Protein AF-A0A161I4B9-F1 (afdb_monomer)

Sequence (125 aa):
MTAAVYLSRYHLEVQLFDGNSSRASWIPCSHNLAGYPDGISGNDLLKRMRQHAANYGVEPQYLEIQQMTRGNDDIFILESAEGLFAAGDVVVGLDQIGNAMGQAAVAATTIRNDLAGQSGLYRRA

Organism: NCBI:txid1648404

pLDDT: mean 79.19, std 17.05, range [37.22, 98.0]

Foldseek 3Di:
DLLLLLLLVLVHDDEAEDQVPDPQQVAQWDCPDPPCPVTDRSVVVVVVVQVSSVVSVYHYDHDDDPDADADPDQWRFDQDPVLDTDTDDRQDDDPDPVSSSVVSNLSSQQSSCVVVVHPRPDDDD

Radius of gyration: 14.87 Å; Cα contacts (8 Å, |Δi|>4): 167; chains: 1; bounding box: 34×30×40 Å

Mean predicted a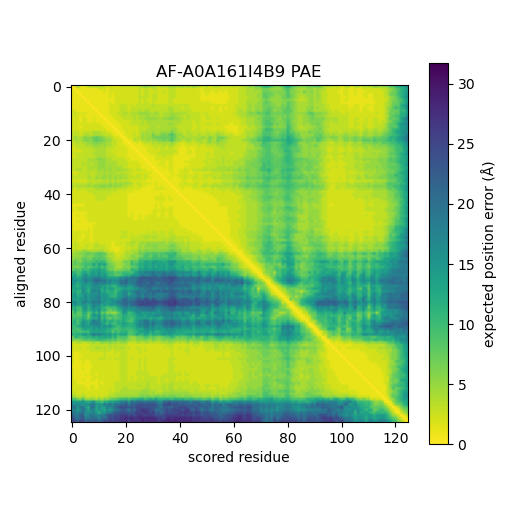ligned error: 7.23 Å

Solvent-accessible surface area (backbone atoms only — not comparable to full-atom values): 7632 Å² total; per-residue (Å²): 98,61,27,55,44,50,33,36,74,71,74,44,92,67,87,43,76,36,62,86,70,60,74,51,58,74,39,78,63,43,70,84,45,88,96,30,91,90,32,44,30,24,53,60,49,51,53,51,46,50,52,53,19,41,76,64,75,32,64,71,44,79,46,76,81,90,76,84,70,81,38,86,67,79,50,36,46,39,77,47,102,83,74,47,73,45,82,57,99,51,69,79,80,65,98,42,69,66,53,44,48,50,51,28,46,50,52,28,50,31,54,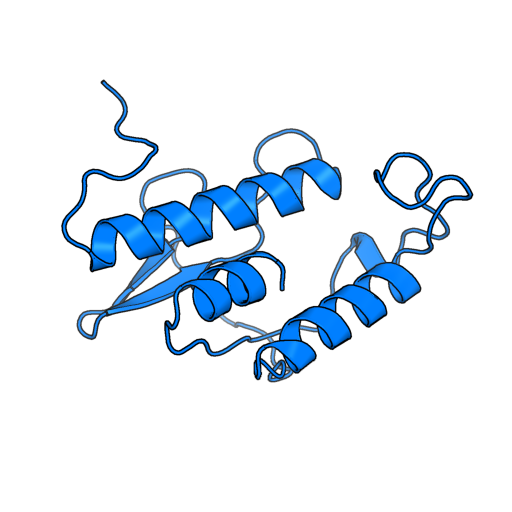53,25,51,77,67,77,39,86,42,90,78,68,82,130

Nearest PDB structures (foldseek):
  2q7v-assembly1_B  TM=7.700E-01  e=1.160E-04  Deinococcus radiodurans
  6bpy-assembly1_B  TM=7.156E-01  e=7.527E-05  Aspergillus fumigatus
  7ytv-assembly1_A  TM=6.991E-01  e=7.076E-05  Aspergillus fumigatus
  4up3-assembly1_B  TM=7.120E-01  e=3.319E-04  Entamoeba histolytica
  2a87-assembly1_B  TM=7.169E-01  e=1.994E-03  Mycobacterium tuberculosis

InterPro domains:
  IPR036188 FAD/NAD(P)-binding domain superfamily [G3DSA:3.50.50.60] (1-118)
  IPR036188 FAD/NAD(P)-binding domain superfamily [SSF51905] (1-116)
  IPR050097 Ferredoxin--NADP reductase type 2 [PTHR48105] (1-69)

Secondary structure (DSSP, 8-state):
-HHHHHHHHTT----EEE-S--GGGG-S-BSSSTT-TT-B-HHHHHHHHHHHHHTTT-PEEE---------SSSSEEEE-TT--EEEE----S---HHHHHHHHHHHHHHHHHHHTTPPPS----

Structure (mmCIF, N/CA/C/O backbone):
data_AF-A0A161I4B9-F1
#
_entry.id   AF-A0A161I4B9-F1
#
loop_
_atom_site.group_PDB
_atom_site.id
_atom_site.type_symbol
_atom_site.label_atom_id
_atom_site.label_alt_id
_atom_site.label_comp_id
_atom_site.label_asym_id
_atom_site.label_entity_id
_atom_site.label_seq_id
_atom_site.pdbx_PDB_ins_code
_atom_site.Cartn_x
_atom_site.Cartn_y
_atom_site.Cartn_z
_atom_site.occupancy
_atom_site.B_iso_or_equiv
_atom_site.auth_seq_id
_atom_site.auth_comp_id
_atom_site.auth_asym_id
_atom_site.auth_atom_id
_atom_site.pdbx_PDB_model_num
ATOM 1 N N . MET A 1 1 ? -4.188 2.414 -1.711 1.00 88.06 1 MET A N 1
ATOM 2 C CA . MET A 1 1 ? -4.209 0.929 -1.778 1.00 88.06 1 MET A CA 1
ATOM 3 C C . MET A 1 1 ? -3.626 0.254 -0.536 1.00 88.06 1 MET A C 1
ATOM 5 O O . MET A 1 1 ? -4.378 -0.438 0.130 1.00 88.06 1 MET A O 1
ATOM 9 N N . THR A 1 2 ? -2.348 0.446 -0.172 1.00 91.50 2 THR A N 1
ATOM 10 C CA . THR A 1 2 ? -1.754 -0.232 1.007 1.00 91.50 2 THR A CA 1
ATOM 11 C C . THR A 1 2 ? -2.517 0.034 2.308 1.00 91.50 2 THR A C 1
ATOM 13 O O . THR A 1 2 ? -2.875 -0.914 2.998 1.00 91.50 2 THR A O 1
ATOM 16 N N . ALA A 1 3 ? -2.840 1.298 2.606 1.00 89.38 3 ALA A N 1
ATOM 17 C CA . ALA A 1 3 ? -3.626 1.654 3.791 1.00 89.38 3 ALA A CA 1
ATOM 18 C C . ALA A 1 3 ? -4.994 0.950 3.813 1.00 89.38 3 ALA A C 1
ATOM 20 O O . ALA A 1 3 ? -5.400 0.436 4.848 1.00 89.38 3 ALA A O 1
ATOM 21 N N . ALA A 1 4 ? -5.661 0.848 2.660 1.00 90.06 4 ALA A N 1
ATOM 22 C CA . ALA A 1 4 ? -6.958 0.188 2.552 1.00 90.06 4 ALA A CA 1
ATOM 23 C C . ALA A 1 4 ? -6.888 -1.303 2.918 1.00 90.06 4 ALA A C 1
ATOM 25 O O . ALA A 1 4 ? -7.732 -1.783 3.669 1.00 90.06 4 ALA A O 1
ATOM 26 N N . VAL A 1 5 ? -5.848 -2.018 2.469 1.00 93.12 5 VAL A N 1
ATOM 27 C CA . VAL A 1 5 ? -5.613 -3.417 2.870 1.00 93.12 5 VAL A CA 1
ATOM 28 C C . VAL A 1 5 ? -5.426 -3.525 4.385 1.00 93.12 5 VAL A C 1
ATOM 30 O O . VAL A 1 5 ? -6.016 -4.398 5.014 1.00 93.12 5 VAL A O 1
ATOM 33 N N . TYR A 1 6 ? -4.633 -2.635 4.990 1.00 93.25 6 TYR A N 1
ATOM 34 C CA . TYR A 1 6 ? -4.412 -2.640 6.440 1.00 93.25 6 TYR A CA 1
ATOM 35 C C . TYR A 1 6 ? -5.695 -2.359 7.229 1.00 93.25 6 TYR A C 1
ATOM 37 O O . TYR A 1 6 ? -6.029 -3.124 8.129 1.00 93.25 6 TYR A O 1
ATOM 45 N N . LEU A 1 7 ? -6.434 -1.306 6.872 1.00 90.50 7 LEU A N 1
ATOM 46 C CA . LEU A 1 7 ? -7.694 -0.944 7.527 1.00 90.50 7 LEU A CA 1
ATOM 47 C C . LEU A 1 7 ? -8.732 -2.071 7.413 1.00 90.50 7 LEU A C 1
ATOM 49 O O . LEU A 1 7 ? -9.343 -2.446 8.411 1.00 90.50 7 LEU A O 1
ATOM 53 N N . SER A 1 8 ? -8.845 -2.697 6.240 1.00 92.00 8 SER A N 1
ATOM 54 C CA . SER A 1 8 ? -9.758 -3.832 6.028 1.00 92.00 8 SER A CA 1
ATOM 55 C C . SER A 1 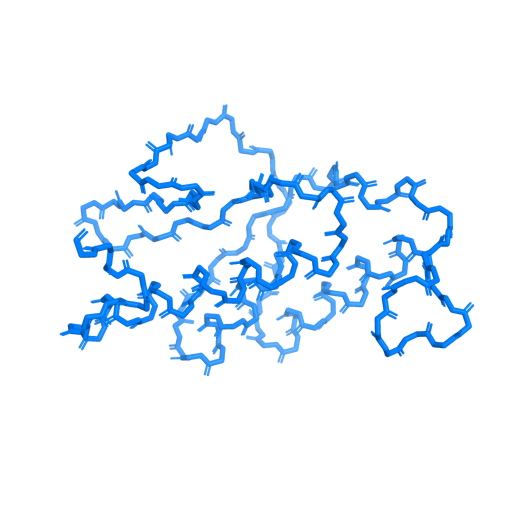8 ? -9.369 -5.049 6.867 1.00 92.00 8 SER A C 1
ATOM 57 O O . SER A 1 8 ? -10.226 -5.755 7.393 1.00 92.00 8 SER A O 1
ATOM 59 N N . ARG A 1 9 ? -8.064 -5.284 7.066 1.00 94.62 9 ARG A N 1
ATOM 60 C CA . ARG A 1 9 ? -7.562 -6.329 7.975 1.00 94.62 9 ARG A CA 1
ATOM 61 C C . ARG A 1 9 ? -7.876 -6.059 9.444 1.00 94.62 9 ARG A C 1
ATOM 63 O O . ARG A 1 9 ? -7.871 -7.001 10.230 1.00 94.62 9 ARG A O 1
ATOM 70 N N . TYR A 1 10 ? -8.149 -4.812 9.813 1.00 92.44 10 TYR A N 1
ATOM 71 C CA . TYR A 1 10 ? -8.673 -4.455 11.130 1.00 92.44 10 TYR A CA 1
ATOM 72 C C . TYR A 1 10 ? -10.199 -4.560 11.223 1.00 92.44 10 TYR A C 1
ATOM 74 O O . TYR A 1 10 ? -10.761 -4.163 12.240 1.00 92.44 10 TYR A O 1
ATOM 82 N N . HIS A 1 11 ? -10.859 -5.116 10.201 1.00 89.94 11 HIS A N 1
ATOM 83 C CA . HIS A 1 11 ? -12.316 -5.235 10.106 1.00 89.94 11 HIS A CA 1
ATOM 84 C C . HIS A 1 11 ? -13.043 -3.886 10.116 1.00 89.94 11 HIS A C 1
ATOM 86 O O . HIS A 1 11 ? -14.199 -3.805 10.523 1.00 89.94 11 HIS A O 1
ATOM 92 N N . LEU A 1 12 ? -12.363 -2.830 9.663 1.00 87.50 12 LEU A N 1
ATOM 93 C CA . LEU A 1 12 ? -12.989 -1.541 9.410 1.00 87.50 12 LEU A CA 1
ATOM 94 C C . LEU A 1 12 ? -13.651 -1.556 8.035 1.00 87.50 12 LEU A C 1
ATOM 96 O O . LEU A 1 12 ? -13.154 -2.190 7.101 1.00 87.50 12 LEU A O 1
ATOM 100 N N . GLU A 1 13 ? -14.758 -0.834 7.914 1.00 86.31 13 GLU A N 1
ATOM 101 C CA . GLU A 1 13 ? -15.373 -0.563 6.622 1.00 86.31 13 GLU A CA 1
ATOM 102 C C . GLU A 1 13 ? -14.531 0.478 5.878 1.00 86.31 13 GLU A C 1
ATOM 104 O O . GLU A 1 13 ? -14.184 1.525 6.427 1.00 86.31 13 GLU A O 1
ATOM 109 N N . VAL A 1 14 ? -14.138 0.164 4.643 1.00 88.31 14 VAL A N 1
ATOM 110 C CA . VAL A 1 14 ? -13.181 0.970 3.880 1.00 88.31 14 VAL A CA 1
ATOM 111 C C . VAL A 1 14 ? -13.719 1.237 2.489 1.00 88.31 14 VAL A C 1
ATOM 113 O O . VAL A 1 14 ? -13.976 0.314 1.719 1.00 88.31 14 VAL A O 1
ATOM 116 N N . GLN A 1 15 ? -13.771 2.516 2.130 1.00 87.19 15 GLN A N 1
ATOM 117 C CA . GLN A 1 15 ? -13.968 2.956 0.758 1.00 87.19 15 GLN A CA 1
ATOM 118 C C . GLN A 1 15 ? -12.634 3.438 0.183 1.00 87.19 15 GLN A C 1
ATOM 120 O O . GLN A 1 15 ? -11.921 4.230 0.800 1.00 87.19 15 GLN A O 1
ATOM 125 N N . LEU A 1 16 ? -12.275 2.944 -1.002 1.00 86.00 16 LEU A N 1
ATOM 126 C CA . LEU A 1 16 ? -11.054 3.333 -1.700 1.00 86.00 16 LEU A CA 1
ATOM 127 C C . LEU A 1 16 ? -11.402 4.168 -2.928 1.00 86.00 16 LEU A C 1
ATOM 129 O O . LEU A 1 16 ? -12.119 3.701 -3.806 1.00 86.00 16 LEU A O 1
ATOM 133 N N . PHE A 1 17 ? -10.818 5.358 -3.022 1.00 84.81 17 PHE A N 1
ATOM 134 C CA . PHE A 1 17 ? -10.855 6.194 -4.218 1.00 84.81 17 PHE A CA 1
ATOM 135 C C . PHE A 1 17 ? -9.478 6.182 -4.897 1.00 84.81 17 PHE A C 1
ATOM 137 O O . PHE A 1 17 ? -8.456 6.322 -4.222 1.00 84.81 17 PHE A O 1
ATOM 144 N N . ASP A 1 18 ? -9.435 5.977 -6.215 1.00 82.69 18 ASP A N 1
ATOM 145 C CA . ASP A 1 18 ? -8.200 5.934 -7.015 1.00 82.69 18 ASP A CA 1
ATOM 146 C C . ASP A 1 18 ? -8.342 6.836 -8.252 1.00 82.69 18 ASP A C 1
ATOM 148 O O . ASP A 1 18 ? -9.157 6.570 -9.131 1.00 82.69 18 ASP A O 1
ATOM 152 N N . GLY A 1 19 ? -7.519 7.883 -8.355 1.00 81.56 19 GLY A N 1
ATOM 153 C CA . GLY A 1 19 ? -7.479 8.761 -9.534 1.00 81.56 19 GLY A CA 1
ATOM 154 C C . GLY A 1 19 ? -6.832 8.121 -10.769 1.00 81.56 19 GLY A C 1
ATOM 155 O O . GLY A 1 19 ? -6.784 8.734 -11.830 1.00 81.56 19 GLY A O 1
ATOM 156 N N . ASN A 1 20 ? -6.303 6.900 -10.640 1.00 82.56 20 ASN A N 1
ATOM 157 C CA . ASN A 1 20 ? -5.618 6.141 -11.685 1.00 82.56 20 ASN A CA 1
ATOM 158 C C . ASN A 1 20 ? -4.414 6.876 -12.318 1.00 82.56 20 ASN A C 1
ATOM 160 O O . ASN A 1 20 ? -4.015 6.585 -13.443 1.00 82.56 20 ASN A O 1
ATOM 164 N N . SER A 1 21 ? -3.808 7.808 -11.580 1.00 84.25 21 SER A N 1
ATOM 165 C CA . SER A 1 21 ? -2.724 8.693 -12.032 1.00 84.25 21 SER A CA 1
ATOM 166 C C . SER A 1 21 ? -1.407 8.479 -11.269 1.00 84.25 21 SER A C 1
ATOM 168 O O . SER A 1 21 ? -0.543 9.353 -11.232 1.00 84.25 21 SER A O 1
ATOM 170 N N . SER A 1 22 ? -1.227 7.310 -10.643 1.00 86.44 22 SER A N 1
ATOM 171 C CA . SER A 1 22 ? -0.048 7.028 -9.814 1.00 86.44 22 SER A CA 1
ATOM 172 C C . SER A 1 22 ? 1.263 7.163 -10.599 1.00 86.44 22 SER A C 1
ATOM 174 O O . SER A 1 22 ? 1.449 6.492 -11.618 1.00 86.44 22 SER A O 1
ATOM 176 N N . ARG A 1 23 ? 2.223 7.934 -10.057 1.00 87.75 23 ARG A N 1
ATOM 177 C CA . ARG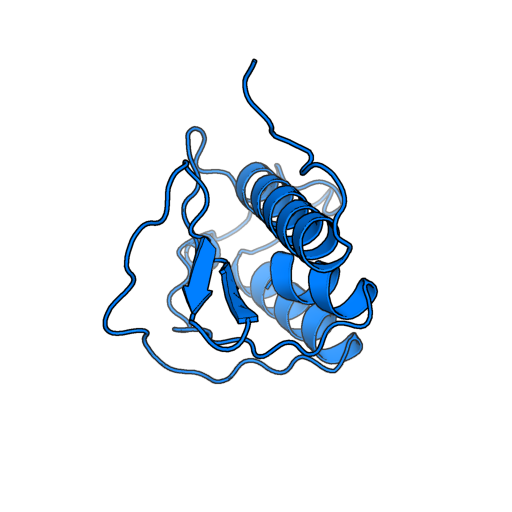 A 1 23 ? 3.601 8.053 -10.585 1.00 87.75 23 ARG A CA 1
ATOM 178 C C . ARG A 1 23 ? 4.292 6.698 -10.744 1.00 87.75 23 ARG A C 1
ATOM 180 O O . ARG A 1 23 ? 5.139 6.543 -11.618 1.00 87.75 23 ARG A O 1
ATOM 187 N N . ALA A 1 24 ? 3.917 5.703 -9.932 1.00 90.38 24 ALA A N 1
ATOM 188 C CA . ALA A 1 24 ? 4.469 4.360 -10.045 1.00 90.38 24 ALA A CA 1
ATOM 189 C C . ALA A 1 24 ? 4.246 3.773 -11.445 1.00 90.38 24 ALA A C 1
ATOM 191 O O . ALA A 1 24 ? 5.126 3.082 -11.934 1.00 90.38 24 ALA A O 1
ATOM 192 N N . SER A 1 25 ? 3.148 4.109 -12.135 1.00 92.81 25 SER A N 1
ATOM 193 C CA . SER A 1 25 ? 2.866 3.634 -13.502 1.00 92.81 25 SER A CA 1
ATOM 194 C C . SER A 1 25 ? 3.936 4.014 -14.536 1.00 92.81 25 SER A C 1
ATOM 196 O O . SER A 1 25 ? 4.036 3.358 -15.573 1.00 92.81 25 SER A O 1
ATOM 198 N N . TRP A 1 26 ? 4.759 5.031 -14.255 1.00 93.94 26 TRP A N 1
ATOM 199 C CA . TRP A 1 26 ? 5.845 5.480 -15.130 1.00 93.94 26 TRP A CA 1
ATOM 200 C C . TRP A 1 26 ? 7.136 4.683 -14.948 1.00 93.94 26 TRP A C 1
ATOM 202 O O . TRP A 1 26 ? 8.053 4.829 -15.749 1.00 93.94 26 TRP A O 1
ATOM 212 N N . ILE A 1 27 ? 7.229 3.859 -13.902 1.00 94.06 27 ILE A N 1
ATOM 213 C CA . ILE A 1 27 ? 8.423 3.077 -13.585 1.00 94.06 27 ILE A CA 1
ATOM 214 C C . ILE A 1 27 ? 8.454 1.842 -14.496 1.00 94.06 27 ILE A C 1
ATOM 216 O O . ILE A 1 27 ? 7.619 0.947 -14.318 1.00 94.06 27 ILE A O 1
ATOM 220 N N . PRO A 1 28 ? 9.421 1.729 -15.429 1.00 95.75 28 PRO A N 1
ATOM 221 C CA . PRO A 1 28 ? 9.492 0.571 -16.318 1.00 95.75 28 PRO A CA 1
ATOM 222 C C . PRO A 1 28 ? 9.784 -0.717 -15.542 1.00 95.75 28 PRO A C 1
ATOM 224 O O . PRO A 1 28 ? 9.145 -1.738 -15.771 1.00 95.75 28 PRO A O 1
ATOM 227 N N . CYS A 1 29 ? 10.716 -0.648 -14.588 1.00 96.62 29 CYS A N 1
ATOM 228 C CA . CYS A 1 29 ? 11.034 -1.721 -13.653 1.00 96.62 29 CYS A CA 1
ATOM 229 C C . CYS A 1 29 ? 11.690 -1.147 -12.387 1.00 96.62 29 CYS A C 1
ATOM 231 O O . CYS A 1 29 ? 12.592 -0.315 -12.475 1.00 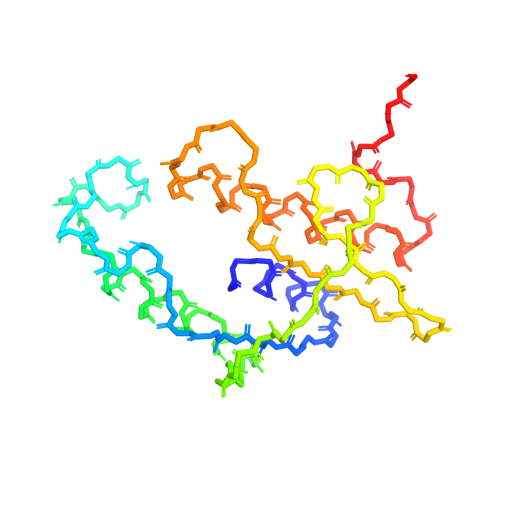96.62 29 CYS A O 1
ATOM 233 N N . SER A 1 30 ? 11.244 -1.587 -11.211 1.00 94.56 30 SER A N 1
ATOM 234 C CA . SER A 1 30 ? 11.875 -1.330 -9.914 1.00 94.56 30 SER A CA 1
ATOM 235 C C . SER A 1 30 ? 12.569 -2.602 -9.433 1.00 94.56 30 SER A C 1
ATOM 237 O O . SER A 1 30 ? 11.933 -3.646 -9.322 1.00 94.56 30 SER A O 1
ATOM 239 N N . HIS A 1 31 ? 13.861 -2.499 -9.110 1.00 94.94 31 HIS A N 1
ATOM 240 C CA . HIS A 1 31 ? 14.674 -3.590 -8.544 1.00 94.94 31 HIS A CA 1
ATOM 241 C C . HIS A 1 31 ? 14.935 -3.433 -7.037 1.00 94.94 31 HIS A C 1
ATOM 243 O O . HIS A 1 31 ? 15.639 -4.233 -6.433 1.00 94.94 31 HIS A O 1
ATOM 249 N N . ASN A 1 32 ? 14.396 -2.381 -6.420 1.00 91.69 32 ASN A N 1
ATOM 250 C CA . ASN A 1 32 ? 14.593 -2.062 -5.005 1.00 91.69 32 ASN A CA 1
ATOM 251 C C . ASN A 1 32 ? 13.355 -2.357 -4.143 1.00 91.69 32 ASN A C 1
ATOM 253 O O . ASN A 1 32 ? 13.311 -1.953 -2.982 1.00 91.69 32 ASN A O 1
ATOM 257 N N . LEU A 1 33 ? 12.350 -3.047 -4.692 1.00 93.50 33 LEU A N 1
ATOM 258 C CA . LEU A 1 33 ? 11.178 -3.488 -3.945 1.00 93.50 33 LEU A CA 1
ATOM 259 C C . LEU A 1 33 ? 11.363 -4.929 -3.453 1.00 93.50 33 LEU A C 1
ATOM 261 O O . LEU A 1 33 ? 11.478 -5.865 -4.244 1.00 93.50 33 LEU A O 1
ATOM 265 N N . ALA A 1 34 ? 11.353 -5.112 -2.132 1.00 93.00 34 ALA A N 1
ATOM 266 C CA . ALA A 1 34 ? 11.435 -6.434 -1.520 1.00 93.00 34 ALA A CA 1
ATOM 267 C C . ALA A 1 34 ? 10.285 -7.351 -1.985 1.00 93.00 34 ALA A C 1
ATOM 269 O O . ALA A 1 34 ? 9.150 -6.908 -2.155 1.00 93.00 34 ALA A O 1
ATOM 270 N N . GLY A 1 35 ? 10.585 -8.639 -2.175 1.00 94.88 35 GLY A N 1
ATOM 271 C CA . GLY A 1 35 ? 9.634 -9.634 -2.691 1.00 94.88 35 GLY A CA 1
ATOM 272 C C . GLY A 1 35 ? 9.622 -9.783 -4.218 1.00 94.88 35 GLY A C 1
ATOM 273 O O . GLY A 1 35 ? 8.958 -10.685 -4.720 1.00 94.88 35 GLY A O 1
ATOM 274 N N . TYR A 1 36 ? 10.385 -8.959 -4.944 1.00 96.31 36 TYR A N 1
ATOM 275 C CA . TYR A 1 36 ? 10.533 -9.026 -6.402 1.00 96.31 36 TYR A CA 1
ATOM 276 C C . TYR A 1 36 ? 12.024 -9.073 -6.783 1.00 96.31 36 TYR A C 1
ATOM 278 O O . TYR A 1 36 ? 12.585 -8.048 -7.167 1.00 96.31 36 TYR A O 1
ATOM 286 N N . PRO A 1 37 ? 12.695 -10.235 -6.643 1.00 96.00 37 PRO A N 1
ATOM 287 C CA . PRO A 1 37 ? 14.145 -10.351 -6.847 1.00 96.00 37 PRO A CA 1
ATOM 288 C C . PRO A 1 37 ? 14.584 -9.996 -8.275 1.00 96.00 37 PRO A C 1
ATOM 290 O O . PRO A 1 37 ? 15.628 -9.377 -8.456 1.00 96.00 37 PRO A O 1
ATOM 293 N N . ASP A 1 38 ? 13.752 -10.302 -9.269 1.00 97.38 38 ASP A N 1
ATOM 294 C CA . ASP A 1 38 ? 14.004 -9.979 -10.680 1.00 97.38 38 ASP A CA 1
ATOM 295 C C . ASP A 1 38 ? 13.493 -8.578 -11.075 1.00 97.38 38 ASP A C 1
ATOM 297 O O . ASP A 1 38 ? 13.590 -8.162 -12.228 1.00 97.38 38 ASP A O 1
ATOM 301 N N . GLY A 1 39 ? 12.971 -7.825 -10.103 1.00 97.12 39 GLY A N 1
ATOM 302 C CA . GLY A 1 39 ? 12.290 -6.553 -10.297 1.00 97.12 39 GLY A CA 1
ATOM 303 C C . GLY A 1 39 ? 10.818 -6.686 -10.697 1.00 97.12 39 GLY A C 1
ATOM 304 O O . GLY A 1 39 ? 10.303 -7.770 -10.975 1.00 97.12 39 GLY A O 1
ATOM 305 N N . ILE A 1 40 ? 10.108 -5.559 -10.672 1.00 98.00 40 ILE A N 1
ATOM 306 C CA . ILE A 1 40 ? 8.699 -5.471 -11.071 1.00 98.00 40 ILE A CA 1
ATOM 307 C C . ILE A 1 40 ? 8.398 -4.134 -11.748 1.00 98.00 40 ILE A C 1
ATOM 309 O O . ILE A 1 40 ? 8.855 -3.081 -11.299 1.00 98.00 40 ILE A O 1
ATOM 313 N N . SER A 1 41 ? 7.603 -4.162 -12.821 1.00 97.69 41 SER A N 1
ATOM 314 C CA . SER A 1 41 ? 7.113 -2.939 -13.457 1.00 97.69 41 SER A CA 1
ATOM 315 C C . SER A 1 41 ? 6.121 -2.214 -12.551 1.00 97.69 41 SER A C 1
ATOM 317 O O . SER A 1 41 ? 5.358 -2.825 -11.799 1.00 97.69 41 SER A O 1
ATOM 319 N N . GLY A 1 42 ? 6.082 -0.889 -12.640 1.00 95.06 42 GLY A N 1
ATOM 320 C CA . GLY A 1 42 ? 5.128 -0.103 -11.872 1.00 95.06 42 GLY A CA 1
ATOM 321 C C . GLY A 1 42 ? 3.669 -0.462 -12.158 1.00 95.06 42 GLY A C 1
ATOM 322 O O . GLY A 1 42 ? 2.856 -0.550 -11.239 1.00 95.06 42 GLY A O 1
ATOM 323 N N . ASN A 1 43 ? 3.342 -0.751 -13.420 1.00 96.06 43 ASN A N 1
ATOM 324 C CA . ASN A 1 43 ? 2.001 -1.177 -13.822 1.00 96.06 43 ASN A CA 1
ATOM 325 C C . ASN A 1 43 ? 1.625 -2.547 -13.238 1.00 96.06 43 ASN A C 1
ATOM 327 O O . ASN A 1 43 ? 0.519 -2.702 -12.714 1.00 96.06 43 ASN A O 1
ATOM 331 N N . ASP A 1 44 ? 2.538 -3.523 -13.260 1.00 97.56 44 ASP A N 1
ATOM 332 C CA . ASP A 1 44 ? 2.287 -4.840 -12.664 1.00 97.56 44 ASP A CA 1
ATOM 333 C C . ASP A 1 44 ? 2.154 -4.761 -11.148 1.00 97.56 44 ASP A C 1
ATOM 335 O O . ASP A 1 44 ? 1.303 -5.438 -10.563 1.00 97.56 44 ASP A O 1
ATOM 339 N N . LEU A 1 45 ? 2.956 -3.911 -10.504 1.00 96.00 45 LEU A N 1
ATOM 340 C CA . LEU A 1 45 ? 2.838 -3.662 -9.077 1.00 96.00 45 LEU A CA 1
ATOM 341 C C . LEU A 1 45 ? 1.460 -3.086 -8.741 1.00 96.00 45 LEU A C 1
ATOM 343 O O . LEU A 1 45 ? 0.766 -3.641 -7.891 1.00 96.00 45 LEU A O 1
ATOM 347 N N . LEU A 1 46 ? 1.036 -2.015 -9.420 1.00 93.88 46 LEU A N 1
ATOM 348 C CA . LEU A 1 46 ? -0.273 -1.394 -9.196 1.00 93.88 46 LEU A CA 1
ATOM 349 C C . LEU A 1 46 ? -1.412 -2.394 -9.429 1.00 93.88 46 LEU A C 1
ATOM 351 O O . LEU A 1 46 ? -2.328 -2.478 -8.613 1.00 93.88 46 LEU A O 1
ATOM 355 N N . LYS A 1 47 ? -1.330 -3.215 -10.483 1.00 95.75 47 LYS A N 1
ATOM 356 C CA . LYS A 1 47 ? -2.294 -4.295 -10.744 1.00 95.75 47 LYS A CA 1
ATOM 357 C C . LYS A 1 47 ? -2.369 -5.285 -9.579 1.00 95.75 47 LYS A C 1
ATOM 359 O O . LYS A 1 47 ? -3.464 -5.609 -9.122 1.00 95.75 47 LYS A O 1
ATOM 364 N N . ARG A 1 48 ? -1.223 -5.741 -9.064 1.00 96.19 48 ARG A N 1
ATOM 365 C CA . ARG A 1 48 ? -1.159 -6.649 -7.905 1.00 96.19 48 ARG A CA 1
ATOM 366 C C . ARG A 1 48 ? -1.680 -5.992 -6.629 1.00 96.19 48 ARG A C 1
ATOM 368 O O . ARG A 1 48 ? -2.358 -6.652 -5.851 1.00 96.19 48 ARG A O 1
ATOM 375 N N . MET A 1 49 ? -1.406 -4.707 -6.418 1.00 94.38 49 MET A N 1
ATOM 376 C CA . MET A 1 49 ? -1.916 -3.957 -5.268 1.00 94.38 49 MET A CA 1
ATOM 377 C C . MET A 1 49 ? -3.441 -3.814 -5.310 1.00 94.38 49 MET A C 1
ATOM 379 O O . MET A 1 49 ? -4.080 -3.994 -4.275 1.00 94.38 49 MET A O 1
ATOM 383 N N . ARG A 1 50 ? -4.025 -3.561 -6.490 1.00 93.81 50 ARG A N 1
ATOM 384 C CA . ARG A 1 50 ? -5.486 -3.553 -6.679 1.00 93.81 50 ARG A CA 1
ATOM 385 C C . ARG A 1 50 ? -6.082 -4.923 -6.394 1.00 93.81 50 ARG A C 1
ATOM 387 O O . ARG A 1 50 ? -7.001 -5.018 -5.594 1.00 93.81 50 ARG A O 1
ATOM 394 N N . GLN A 1 51 ? -5.492 -5.983 -6.949 1.00 96.00 51 GLN A N 1
ATOM 395 C CA . GLN A 1 51 ? -5.931 -7.351 -6.666 1.00 96.00 51 GLN A CA 1
ATOM 396 C C . GLN A 1 51 ? -5.847 -7.690 -5.171 1.00 96.00 51 GLN A C 1
ATOM 398 O O . GLN A 1 51 ? -6.719 -8.363 -4.633 1.00 96.00 51 GLN A O 1
ATOM 403 N N . HIS A 1 52 ? -4.806 -7.226 -4.480 1.00 95.56 52 HIS A N 1
ATOM 404 C CA . HIS A 1 52 ? -4.669 -7.450 -3.047 1.00 95.56 52 HIS A CA 1
ATOM 405 C C . HIS A 1 52 ? -5.770 -6.730 -2.259 1.00 95.56 52 HIS A C 1
ATOM 407 O O . HIS A 1 52 ? -6.341 -7.336 -1.362 1.00 95.56 52 HIS A O 1
ATOM 413 N N . ALA A 1 53 ? -6.106 -5.483 -2.607 1.00 93.75 53 ALA A N 1
ATOM 414 C CA . ALA A 1 53 ? -7.234 -4.767 -2.005 1.00 93.75 53 ALA A CA 1
ATOM 415 C C . ALA A 1 53 ? -8.573 -5.482 -2.265 1.00 93.75 53 ALA A C 1
ATOM 417 O O . ALA A 1 53 ? -9.324 -5.724 -1.320 1.00 93.75 53 ALA A O 1
ATOM 418 N N . ALA A 1 54 ? -8.804 -5.927 -3.503 1.00 95.00 54 ALA A N 1
ATOM 419 C CA . ALA A 1 54 ? -9.983 -6.695 -3.900 1.00 95.00 54 ALA A CA 1
ATOM 420 C C . ALA A 1 54 ? -10.148 -7.991 -3.087 1.00 95.00 54 ALA A C 1
ATOM 422 O O . ALA A 1 54 ? -11.246 -8.320 -2.645 1.00 95.00 54 ALA A O 1
ATOM 423 N N . ASN A 1 55 ? -9.049 -8.698 -2.788 1.00 96.00 55 ASN A N 1
ATOM 424 C CA . ASN A 1 55 ? -9.080 -9.903 -1.946 1.00 96.00 55 ASN A CA 1
ATOM 425 C C . ASN A 1 55 ? -9.568 -9.635 -0.505 1.00 96.00 55 ASN A C 1
ATOM 427 O O . ASN A 1 55 ? -9.949 -10.577 0.186 1.00 96.00 55 ASN A O 1
ATOM 431 N N . TYR A 1 56 ? -9.549 -8.378 -0.053 1.00 95.44 56 TYR A N 1
ATOM 432 C CA . TYR A 1 56 ? -10.117 -7.933 1.225 1.00 95.44 56 TYR A CA 1
ATOM 433 C C . TYR A 1 56 ? -11.469 -7.221 1.066 1.00 95.44 56 TYR A C 1
ATOM 435 O O . TYR A 1 56 ? -11.931 -6.575 2.001 1.00 95.44 56 TYR A O 1
ATOM 443 N N . GLY A 1 57 ? -12.113 -7.334 -0.099 1.00 94.56 57 GLY A N 1
ATOM 444 C CA . GLY A 1 57 ? -13.407 -6.712 -0.375 1.00 94.56 57 GLY A CA 1
ATOM 445 C C . GLY A 1 57 ? -13.337 -5.214 -0.671 1.00 94.56 57 GLY A C 1
ATOM 446 O O . GLY A 1 57 ? -14.377 -4.563 -0.699 1.00 94.56 57 GLY A O 1
ATOM 447 N N . VAL A 1 58 ? -12.142 -4.657 -0.901 1.00 93.44 58 VAL A N 1
ATOM 448 C CA . VAL A 1 58 ? -11.980 -3.243 -1.253 1.00 93.44 58 VAL A CA 1
ATOM 449 C C . VAL A 1 58 ? -11.725 -3.090 -2.740 1.00 93.44 58 VAL A C 1
ATOM 451 O O . VAL A 1 58 ? -10.608 -3.282 -3.223 1.00 93.44 58 VAL A O 1
ATOM 454 N N . GLU A 1 59 ? -12.759 -2.655 -3.446 1.00 90.88 59 GLU A N 1
ATOM 455 C CA . GLU A 1 59 ? -12.675 -2.277 -4.852 1.00 90.88 59 GLU A CA 1
ATOM 456 C C . GLU A 1 59 ? -12.477 -0.758 -4.988 1.00 90.88 59 GLU A C 1
ATOM 458 O O . GLU A 1 59 ? -13.206 0.013 -4.353 1.00 90.88 59 GLU A O 1
ATOM 463 N N . PRO A 1 60 ? -11.507 -0.288 -5.796 1.00 85.56 60 PRO A N 1
ATOM 464 C CA . PRO A 1 60 ? -11.333 1.136 -6.033 1.00 85.56 60 PRO A CA 1
ATOM 465 C C . PRO A 1 60 ? -12.521 1.726 -6.796 1.00 85.56 60 PRO A C 1
ATOM 467 O O . PRO A 1 60 ? -12.905 1.238 -7.859 1.00 85.56 60 PRO A O 1
ATOM 470 N N . GLN A 1 61 ? -13.034 2.847 -6.306 1.00 87.56 61 GLN A N 1
ATOM 471 C CA . GLN A 1 61 ? -13.855 3.754 -7.093 1.00 87.56 61 GLN A CA 1
ATOM 472 C C . GLN A 1 61 ? -12.936 4.719 -7.837 1.00 87.56 61 GLN A C 1
ATOM 474 O O . GLN A 1 61 ? -12.168 5.466 -7.225 1.00 87.56 61 GLN A O 1
ATOM 479 N N . TYR A 1 62 ? -12.995 4.685 -9.167 1.00 82.38 62 TYR A N 1
ATOM 480 C CA . TYR A 1 62 ? -12.145 5.529 -9.998 1.00 82.38 62 TYR A CA 1
ATOM 481 C C . TYR A 1 62 ? -12.723 6.931 -10.110 1.00 82.38 62 TYR A C 1
ATOM 483 O O . TYR A 1 62 ? -13.704 7.150 -10.820 1.00 82.38 62 TYR A O 1
ATOM 491 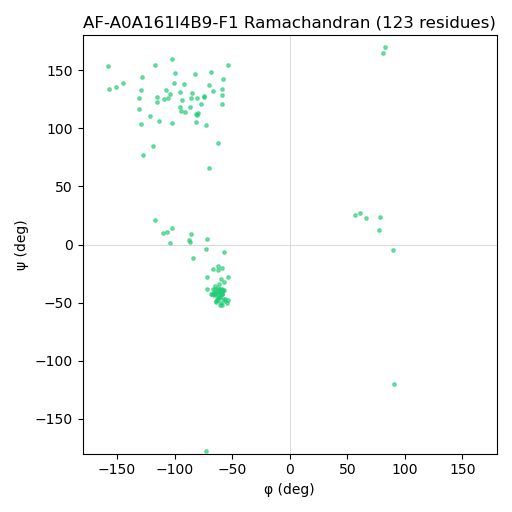N N . LEU A 1 63 ? -12.108 7.873 -9.403 1.00 78.19 63 LEU A N 1
ATOM 492 C CA . LEU A 1 63 ? -12.451 9.285 -9.466 1.00 78.19 63 LEU A CA 1
ATOM 493 C C . LEU A 1 63 ? -11.286 10.147 -8.998 1.00 78.19 63 LEU A C 1
ATOM 495 O O . LEU A 1 63 ? -10.447 9.726 -8.201 1.00 78.19 63 LEU A O 1
ATOM 499 N N . GLU A 1 64 ? -11.252 11.372 -9.503 1.00 69.62 64 GLU A N 1
ATOM 500 C CA . GLU A 1 64 ? -10.297 12.383 -9.075 1.00 69.62 64 GLU A CA 1
ATOM 501 C C . GLU A 1 64 ? -10.834 13.112 -7.837 1.00 69.62 64 GLU A C 1
ATOM 503 O O . GLU A 1 64 ? -11.957 13.624 -7.833 1.00 69.62 64 GLU A O 1
ATOM 508 N N . ILE A 1 65 ? -10.032 13.154 -6.772 1.00 68.50 65 ILE A N 1
ATOM 509 C CA . ILE A 1 65 ? -10.368 13.909 -5.563 1.00 68.50 65 ILE A CA 1
ATOM 510 C C . ILE A 1 65 ? -10.034 15.380 -5.813 1.00 68.50 65 ILE A C 1
ATOM 512 O O . ILE A 1 65 ? -8.867 15.746 -5.921 1.00 68.50 65 ILE A O 1
ATOM 516 N N . GLN A 1 66 ? -11.065 16.221 -5.890 1.00 65.62 66 GLN A N 1
ATOM 517 C CA . GLN A 1 66 ? -10.927 17.637 -6.258 1.00 65.62 66 GLN A CA 1
ATOM 518 C C . GLN A 1 66 ? -10.280 18.494 -5.162 1.00 65.62 66 GLN A C 1
ATOM 520 O O . GLN A 1 66 ? -9.664 19.515 -5.457 1.00 65.62 66 GLN A O 1
ATOM 525 N N . GLN A 1 67 ? -10.427 18.099 -3.895 1.00 62.06 67 GLN A N 1
ATOM 526 C CA . GLN A 1 67 ? -9.892 18.842 -2.761 1.00 62.06 67 GLN A CA 1
ATOM 527 C C . GLN A 1 67 ? -9.557 17.897 -1.605 1.00 62.06 67 GLN A C 1
ATOM 529 O O . GLN A 1 67 ? -10.352 17.029 -1.248 1.00 62.06 67 GLN A O 1
ATOM 534 N N . MET A 1 68 ? -8.391 18.101 -0.991 1.00 62.28 68 MET A N 1
ATOM 535 C CA . MET A 1 68 ? -8.011 17.484 0.279 1.00 62.28 68 MET A CA 1
ATOM 536 C C . MET A 1 68 ? -7.529 18.575 1.231 1.00 62.28 68 MET A C 1
ATOM 538 O O . MET A 1 68 ? -6.718 19.418 0.850 1.00 62.28 68 MET A O 1
ATOM 542 N N . THR A 1 69 ? -8.005 18.553 2.473 1.00 60.94 69 THR A N 1
ATOM 543 C CA . THR A 1 69 ? -7.465 19.404 3.541 1.00 60.94 69 THR A CA 1
ATOM 544 C C . THR A 1 69 ? -6.371 18.632 4.279 1.00 60.94 69 THR A C 1
ATOM 546 O O . THR A 1 69 ? -6.492 17.434 4.524 1.00 60.94 69 THR A O 1
ATOM 549 N N . ARG A 1 70 ? -5.265 19.296 4.614 1.00 57.88 70 ARG A N 1
ATOM 550 C CA . ARG A 1 70 ? -4.196 18.681 5.407 1.00 57.88 70 ARG A CA 1
ATOM 551 C C . ARG A 1 70 ? -4.582 18.719 6.887 1.00 57.88 70 ARG A C 1
ATOM 553 O O . ARG A 1 70 ? -4.884 19.794 7.398 1.00 57.88 70 ARG A O 1
ATOM 560 N N . GLY A 1 71 ? -4.564 17.565 7.550 1.00 59.16 71 GLY A N 1
ATOM 561 C CA . GLY A 1 71 ? -4.627 17.484 9.010 1.00 59.16 71 GLY A CA 1
ATOM 562 C C . GLY A 1 71 ? -3.312 17.925 9.665 1.00 59.16 71 GLY A C 1
ATOM 563 O O . GLY A 1 71 ? -2.359 18.330 8.992 1.00 59.16 71 GLY A O 1
ATOM 564 N N . ASN A 1 72 ? -3.243 17.841 10.991 1.00 49.59 72 ASN A N 1
ATOM 565 C CA . ASN A 1 72 ? -1.964 17.971 11.685 1.00 49.59 72 ASN A CA 1
ATOM 566 C C . ASN A 1 72 ? -1.114 16.720 11.386 1.00 49.59 72 ASN A C 1
ATOM 568 O O . ASN A 1 72 ? -1.638 15.612 11.397 1.00 49.59 72 ASN A O 1
ATOM 572 N N . ASP A 1 73 ? 0.178 16.926 11.121 1.00 52.31 73 ASP A N 1
ATOM 573 C CA . ASP A 1 73 ? 1.187 15.934 10.709 1.00 52.31 73 ASP A CA 1
ATOM 574 C C . ASP A 1 73 ? 1.238 15.521 9.222 1.00 52.31 73 ASP A C 1
ATOM 576 O O . ASP A 1 73 ? 0.399 15.841 8.384 1.00 52.31 73 ASP A O 1
ATOM 580 N N . ASP A 1 74 ? 2.361 14.885 8.887 1.00 51.22 74 ASP A N 1
ATOM 581 C CA . ASP A 1 74 ? 2.856 14.523 7.553 1.00 51.22 74 ASP A CA 1
ATOM 582 C C . ASP A 1 74 ? 2.085 13.383 6.863 1.00 51.22 74 ASP A C 1
ATOM 584 O O . ASP A 1 74 ? 2.446 12.950 5.770 1.00 51.22 74 ASP A O 1
ATOM 588 N N . ILE A 1 75 ? 1.006 12.922 7.494 1.00 51.62 75 ILE A N 1
ATOM 589 C CA . ILE A 1 75 ? 0.059 11.934 6.989 1.00 51.62 75 ILE A CA 1
ATOM 590 C C . ILE A 1 75 ? -1.281 12.652 6.842 1.00 51.62 75 ILE A C 1
ATOM 592 O O . ILE A 1 75 ? -1.777 13.260 7.787 1.00 51.62 75 ILE A O 1
ATOM 596 N N . PHE A 1 76 ? -1.889 12.572 5.660 1.00 54.75 76 PHE A N 1
ATOM 597 C CA . PHE A 1 76 ? -3.222 13.126 5.445 1.00 54.75 76 PHE A CA 1
ATOM 598 C C . PHE A 1 76 ? -4.193 12.217 6.164 1.00 54.75 76 PHE A C 1
ATOM 600 O O . PHE A 1 76 ? -4.451 11.126 5.673 1.00 54.75 76 PHE A O 1
ATOM 607 N N . ILE A 1 77 ? -4.663 12.661 7.324 1.00 55.41 77 ILE A N 1
ATOM 608 C CA . ILE A 1 77 ? -5.810 12.108 8.026 1.00 55.41 77 ILE A CA 1
ATOM 609 C C . ILE A 1 77 ? -6.874 13.201 8.004 1.00 55.41 77 ILE A C 1
ATOM 611 O O . ILE A 1 77 ? -6.725 14.234 8.654 1.00 55.41 77 ILE A O 1
ATOM 615 N N . LEU A 1 78 ? -7.909 13.019 7.186 1.00 49.84 78 LEU A N 1
ATOM 616 C CA . LEU A 1 78 ? -9.102 13.864 7.238 1.00 49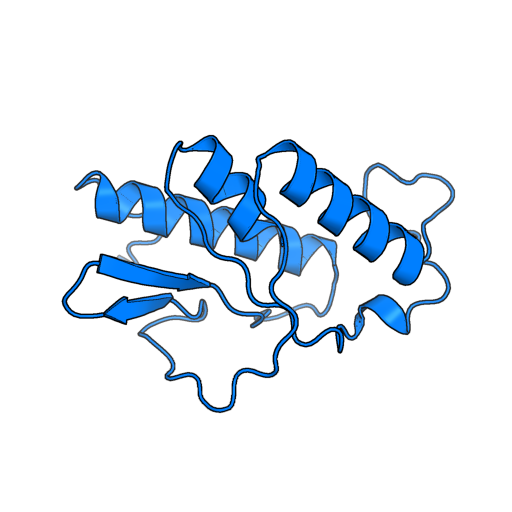.84 78 LEU A CA 1
ATOM 617 C C . LEU A 1 78 ? -10.090 13.210 8.186 1.00 49.84 78 LEU A C 1
ATOM 619 O O . LEU A 1 78 ? -10.556 12.131 7.852 1.00 49.84 78 LEU A O 1
ATOM 623 N N . GLU A 1 79 ? -10.377 13.853 9.316 1.00 47.81 79 GLU A N 1
ATOM 624 C CA . GLU A 1 79 ? -11.443 13.477 10.247 1.00 47.81 79 GLU A CA 1
ATOM 625 C C . GLU A 1 79 ? -12.709 14.277 9.894 1.00 47.81 79 GLU A C 1
ATOM 627 O O . GLU A 1 79 ? -12.667 15.508 9.817 1.00 47.81 79 GLU A O 1
ATOM 632 N N . SER A 1 80 ? -13.836 13.604 9.644 1.00 44.78 80 SER A N 1
ATOM 633 C CA . SER A 1 80 ? -15.152 14.261 9.586 1.00 44.78 80 SER A CA 1
ATOM 634 C C . SER A 1 80 ? -15.930 14.015 10.880 1.00 44.78 80 SER A C 1
ATOM 636 O O . SER A 1 80 ? -15.672 13.042 11.586 1.00 44.78 80 SER A O 1
ATOM 638 N N . ALA A 1 81 ? -16.930 14.859 11.165 1.00 43.50 81 ALA A N 1
ATOM 639 C CA . ALA A 1 81 ? -17.808 14.750 12.340 1.00 43.50 81 ALA A CA 1
ATOM 640 C C . ALA A 1 81 ? -18.562 13.402 12.463 1.00 43.50 81 ALA A C 1
ATOM 642 O O . ALA A 1 81 ? -19.212 13.156 13.475 1.00 43.50 81 ALA A O 1
ATOM 643 N N . GLU A 1 82 ? -18.463 12.534 11.452 1.00 49.62 82 GLU A N 1
ATOM 644 C CA . GLU A 1 82 ? -19.069 11.201 11.383 1.00 49.62 82 GLU A CA 1
ATOM 645 C C . GLU A 1 82 ? -18.032 10.058 11.462 1.00 49.62 82 GLU A C 1
ATOM 647 O O . GLU A 1 82 ? -18.374 8.902 11.234 1.00 49.62 82 GLU A O 1
ATOM 652 N N . GLY A 1 83 ? -16.763 10.343 11.787 1.00 52.69 83 GLY A N 1
ATOM 653 C CA . GLY A 1 83 ? -15.716 9.317 11.900 1.00 52.69 83 GLY A CA 1
ATOM 654 C C . GLY A 1 83 ? -15.148 8.849 10.556 1.00 52.69 83 GLY A C 1
ATOM 655 O O . GLY A 1 83 ? -14.613 7.745 10.457 1.00 52.69 83 GLY A O 1
ATOM 656 N N . LEU A 1 84 ? -15.257 9.672 9.509 1.00 53.88 84 LEU A N 1
ATOM 657 C CA . LEU A 1 84 ? -14.611 9.407 8.227 1.00 53.88 84 LEU A CA 1
ATOM 658 C C . LEU A 1 84 ? -13.113 9.690 8.357 1.00 53.88 84 LEU A C 1
ATOM 660 O O . LEU A 1 84 ? -12.755 10.785 8.778 1.00 53.88 84 LEU A O 1
ATOM 664 N N . PHE A 1 85 ? -12.269 8.730 7.968 1.00 59.97 85 PHE A N 1
ATOM 665 C CA . PHE A 1 85 ? -10.815 8.883 7.879 1.00 59.97 85 PHE A CA 1
ATOM 666 C C . PHE A 1 85 ? -10.375 8.743 6.420 1.00 59.97 85 PHE A C 1
ATOM 668 O O . PHE A 1 85 ? -10.615 7.710 5.796 1.00 59.97 85 PHE A O 1
ATOM 675 N N . ALA A 1 86 ? -9.695 9.749 5.868 1.00 61.59 86 ALA A N 1
ATOM 676 C CA . ALA A 1 86 ? -8.997 9.609 4.585 1.00 61.59 86 ALA A CA 1
ATOM 677 C C . ALA A 1 86 ? -7.503 9.393 4.827 1.00 61.59 86 ALA A C 1
ATOM 679 O O . ALA A 1 86 ? -6.948 10.075 5.673 1.00 61.59 86 ALA A O 1
ATOM 680 N N . ALA A 1 87 ? -6.858 8.497 4.075 1.00 63.50 87 ALA A N 1
ATOM 681 C CA . ALA A 1 87 ? -5.402 8.349 4.033 1.00 63.50 87 ALA A CA 1
ATOM 682 C C . ALA A 1 87 ? -4.919 8.550 2.589 1.00 63.50 87 ALA A C 1
ATOM 684 O O . ALA A 1 87 ? -5.217 7.731 1.715 1.00 63.50 87 ALA A O 1
ATOM 685 N N . GLY A 1 88 ? -4.214 9.656 2.338 1.00 62.31 88 GLY A N 1
ATOM 686 C CA . GLY A 1 88 ? -3.789 10.094 1.002 1.00 62.31 88 GLY A CA 1
ATOM 687 C C . GLY A 1 88 ? -2.270 10.134 0.815 1.00 62.31 88 GLY A C 1
ATOM 688 O O . GLY A 1 88 ? -1.522 10.259 1.781 1.00 62.31 88 GLY A O 1
ATOM 689 N N . ASP A 1 89 ? -1.838 10.007 -0.442 1.00 58.94 89 ASP A N 1
ATOM 690 C CA . ASP A 1 89 ? -0.445 9.937 -0.904 1.00 58.94 89 ASP A CA 1
ATOM 691 C C . ASP A 1 89 ? 0.338 11.221 -0.591 1.00 58.94 89 ASP A C 1
ATOM 693 O O . ASP A 1 89 ? 0.420 12.123 -1.420 1.00 58.94 89 ASP A O 1
ATOM 697 N N . VAL A 1 90 ? 0.926 11.303 0.604 1.00 52.81 90 VAL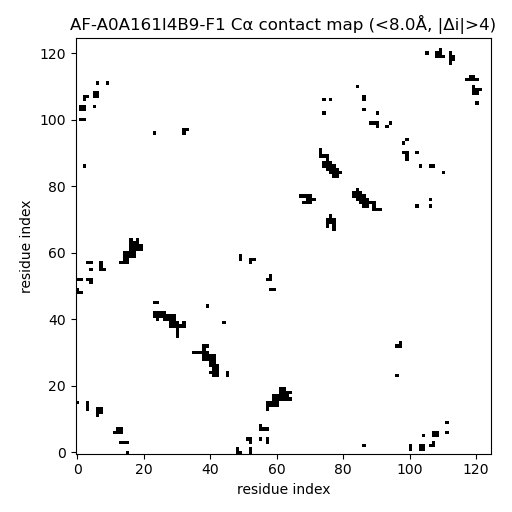 A N 1
ATOM 698 C CA . VAL A 1 90 ? 2.050 12.204 0.859 1.00 52.81 90 VAL A CA 1
ATOM 699 C C . VAL A 1 90 ? 3.169 11.435 1.510 1.00 52.81 90 VAL A C 1
ATOM 701 O O . VAL A 1 90 ? 3.157 11.100 2.693 1.00 52.81 90 VAL A O 1
ATOM 704 N N . VAL A 1 91 ? 4.152 11.154 0.667 1.00 58.72 91 VAL A N 1
ATOM 705 C CA . VAL A 1 91 ? 5.424 10.617 1.088 1.00 58.72 91 VAL A CA 1
ATOM 706 C C . VAL A 1 91 ? 6.273 11.774 1.577 1.00 58.72 91 VAL A C 1
ATOM 708 O O . VAL A 1 91 ? 6.672 12.630 0.791 1.00 58.72 91 VAL A O 1
ATOM 711 N N . VAL A 1 92 ? 6.563 11.819 2.874 1.00 56.38 92 VAL A N 1
ATOM 712 C CA . VAL A 1 92 ? 7.607 12.717 3.379 1.00 56.38 92 VAL A CA 1
ATOM 713 C C . VAL A 1 92 ? 8.960 12.030 3.259 1.00 56.38 92 VAL A C 1
ATOM 715 O O . VAL A 1 92 ? 9.133 10.879 3.673 1.00 56.38 92 VAL A O 1
ATOM 718 N N . GLY A 1 93 ? 9.921 12.745 2.673 1.00 66.19 93 GLY A N 1
ATOM 719 C CA . GLY A 1 93 ? 11.289 12.278 2.490 1.00 66.19 93 GLY A CA 1
ATOM 720 C C . GLY A 1 93 ? 11.497 11.561 1.160 1.00 66.19 93 GLY A C 1
ATOM 721 O O . GLY A 1 93 ? 11.383 12.161 0.096 1.00 66.19 93 GLY A O 1
ATOM 722 N N . LEU A 1 94 ? 11.905 10.296 1.221 1.00 72.88 94 LEU A N 1
ATOM 723 C CA . LEU A 1 94 ? 12.402 9.567 0.061 1.00 72.88 94 LEU A CA 1
ATOM 724 C C . LEU A 1 94 ? 11.257 9.107 -0.855 1.00 72.88 94 LEU A C 1
ATOM 726 O O . LEU A 1 94 ? 10.414 8.312 -0.435 1.00 72.88 94 LEU A O 1
ATOM 730 N N . ASP A 1 95 ? 11.294 9.545 -2.116 1.00 76.44 95 ASP A N 1
ATOM 731 C CA . ASP A 1 95 ? 10.379 9.162 -3.203 1.00 76.44 95 ASP A CA 1
ATOM 732 C C . ASP A 1 95 ? 10.604 7.695 -3.644 1.00 76.44 95 ASP A C 1
ATOM 734 O O . ASP A 1 95 ? 11.064 7.393 -4.746 1.00 76.44 95 ASP A O 1
ATOM 738 N N . GLN A 1 96 ? 10.311 6.746 -2.752 1.00 86.50 96 GLN A N 1
ATOM 739 C CA . GLN A 1 96 ? 10.415 5.308 -3.001 1.00 86.50 96 GLN A CA 1
ATOM 740 C C . GLN A 1 96 ? 9.123 4.573 -2.647 1.00 86.50 96 GLN A C 1
ATOM 742 O O . GLN A 1 96 ? 8.479 4.851 -1.637 1.00 86.50 96 GLN A O 1
ATOM 747 N N . ILE A 1 97 ? 8.802 3.550 -3.446 1.00 88.69 97 ILE A N 1
ATOM 748 C CA . ILE A 1 97 ? 7.615 2.698 -3.271 1.00 88.69 97 ILE A CA 1
ATOM 749 C C . ILE A 1 97 ? 7.588 2.069 -1.872 1.00 88.69 97 ILE A C 1
ATOM 751 O O . ILE A 1 97 ? 6.567 2.124 -1.194 1.00 88.69 97 ILE A O 1
ATOM 755 N N . GLY A 1 98 ? 8.711 1.503 -1.415 1.00 89.00 98 GLY A N 1
ATOM 756 C CA . GLY A 1 98 ? 8.797 0.885 -0.089 1.00 89.00 98 GLY A CA 1
ATOM 757 C C . GLY A 1 98 ? 8.509 1.869 1.051 1.00 89.00 98 GLY A C 1
ATOM 758 O O . GLY A 1 98 ? 7.789 1.520 1.985 1.00 89.00 98 GLY A O 1
ATOM 759 N N . ASN A 1 99 ? 8.995 3.111 0.937 1.00 87.56 99 ASN A N 1
ATOM 760 C CA . ASN A 1 99 ? 8.732 4.171 1.915 1.00 87.56 99 ASN A CA 1
ATOM 761 C C . ASN A 1 99 ? 7.235 4.526 1.956 1.00 87.56 99 ASN A C 1
ATOM 763 O O . ASN A 1 99 ? 6.623 4.502 3.023 1.00 87.56 99 ASN A O 1
ATOM 767 N N . ALA A 1 100 ? 6.624 4.735 0.785 1.00 85.19 100 ALA A N 1
ATOM 768 C CA . ALA A 1 100 ? 5.195 5.021 0.662 1.00 85.19 100 ALA A CA 1
ATOM 769 C C . ALA A 1 100 ? 4.319 3.902 1.255 1.00 85.19 100 ALA A C 1
ATOM 771 O O . ALA A 1 100 ? 3.350 4.161 1.971 1.00 85.19 100 ALA A O 1
ATOM 772 N N . MET A 1 101 ? 4.669 2.636 0.999 1.00 89.19 101 MET A N 1
ATOM 773 C CA . MET A 1 101 ? 3.955 1.488 1.568 1.00 89.19 101 MET A CA 1
ATOM 774 C C . MET A 1 101 ? 4.074 1.436 3.097 1.00 89.19 101 MET A C 1
ATOM 776 O O . MET A 1 101 ? 3.077 1.170 3.769 1.00 89.19 101 MET A O 1
ATOM 780 N N . GLY A 1 102 ? 5.261 1.714 3.646 1.00 87.38 102 GLY A N 1
ATOM 781 C CA . GLY A 1 102 ? 5.487 1.768 5.091 1.00 87.38 102 GLY A CA 1
ATOM 782 C C . GLY A 1 102 ? 4.684 2.877 5.774 1.00 87.38 102 GLY A C 1
ATOM 783 O O . GLY A 1 102 ? 3.995 2.623 6.760 1.00 87.38 102 GLY A O 1
ATOM 784 N N . GLN A 1 103 ? 4.694 4.087 5.213 1.00 84.81 103 GLN A N 1
ATOM 785 C CA . GLN A 1 103 ? 3.910 5.213 5.733 1.00 84.81 103 GLN A CA 1
ATOM 786 C C . GLN A 1 103 ? 2.403 4.939 5.685 1.00 84.81 103 GLN A C 1
ATOM 788 O O . GLN A 1 103 ? 1.697 5.226 6.649 1.00 84.81 103 GLN A O 1
ATOM 793 N N . ALA A 1 104 ? 1.911 4.297 4.623 1.00 85.75 104 ALA A N 1
ATOM 794 C CA . ALA A 1 104 ? 0.512 3.886 4.539 1.00 85.75 104 ALA A CA 1
ATOM 795 C C . ALA A 1 104 ? 0.120 2.870 5.632 1.00 85.75 104 ALA A C 1
ATOM 797 O O . ALA A 1 104 ? -0.989 2.940 6.163 1.00 85.75 104 ALA A O 1
ATOM 798 N N . ALA A 1 105 ? 1.014 1.941 5.988 1.00 88.19 105 ALA A N 1
ATOM 799 C CA . ALA A 1 105 ? 0.791 0.988 7.079 1.00 88.19 105 ALA A CA 1
ATOM 800 C C . ALA A 1 105 ? 0.750 1.679 8.452 1.00 88.19 105 ALA A C 1
ATOM 802 O O . ALA A 1 105 ? -0.124 1.384 9.271 1.00 88.19 105 ALA A O 1
ATOM 803 N N . VAL A 1 106 ? 1.662 2.629 8.688 1.00 85.12 106 VAL A N 1
ATOM 804 C CA . VAL A 1 106 ? 1.664 3.471 9.894 1.00 85.12 106 VAL A CA 1
ATOM 805 C C . VAL A 1 106 ? 0.354 4.248 10.001 1.00 85.12 106 VAL A C 1
ATOM 807 O O . VAL A 1 106 ? -0.324 4.137 11.019 1.00 85.12 106 VAL A O 1
ATOM 810 N N . ALA A 1 107 ? -0.042 4.958 8.940 1.00 81.31 107 ALA A N 1
ATOM 811 C CA . ALA A 1 107 ? -1.278 5.736 8.892 1.00 81.31 107 ALA A CA 1
ATOM 812 C C . ALA A 1 107 ? -2.510 4.887 9.243 1.00 81.31 107 ALA A C 1
ATOM 814 O O . ALA A 1 107 ? -3.280 5.242 10.132 1.00 81.31 107 ALA A O 1
ATOM 815 N N . ALA A 1 108 ? -2.658 3.728 8.594 1.00 85.31 108 ALA A N 1
ATOM 816 C CA . ALA A 1 108 ? -3.767 2.812 8.849 1.00 85.31 108 ALA A CA 1
ATOM 817 C C . ALA A 1 108 ? -3.796 2.304 10.299 1.00 85.31 108 ALA A C 1
ATOM 819 O O . ALA A 1 108 ? -4.865 2.162 10.891 1.00 85.31 108 ALA A O 1
ATOM 820 N N . THR A 1 109 ? -2.625 2.042 10.883 1.00 87.06 109 THR A N 1
ATOM 821 C CA . THR A 1 109 ? -2.531 1.575 12.271 1.00 87.06 109 THR A CA 1
ATOM 822 C C . THR A 1 109 ? -2.868 2.687 13.262 1.00 87.06 109 THR A C 1
ATOM 824 O O . THR A 1 109 ? -3.550 2.429 14.250 1.00 87.06 109 THR A O 1
ATOM 827 N N . THR A 1 110 ? -2.442 3.923 12.990 1.00 81.69 110 THR A N 1
ATOM 828 C CA . THR A 1 110 ? -2.821 5.097 13.787 1.00 81.69 110 THR A CA 1
ATOM 829 C C . THR A 1 110 ? -4.335 5.294 13.776 1.00 81.69 110 THR A C 1
ATOM 831 O O . THR A 1 110 ? -4.928 5.301 14.848 1.00 81.69 110 THR A O 1
ATOM 834 N N . ILE A 1 111 ? -4.968 5.299 12.595 1.00 79.69 111 ILE A N 1
ATOM 835 C CA . ILE A 1 111 ? -6.435 5.392 12.455 1.00 79.69 111 ILE A CA 1
ATOM 836 C C . ILE A 1 111 ? -7.131 4.304 13.283 1.00 79.69 111 ILE A C 1
ATOM 838 O O . ILE A 1 111 ? -8.047 4.583 14.054 1.00 79.69 111 ILE A O 1
ATOM 842 N N . ARG A 1 112 ? -6.673 3.051 13.174 1.00 85.62 112 ARG A N 1
ATOM 843 C CA . ARG A 1 112 ? -7.227 1.943 13.963 1.00 85.62 112 ARG A CA 1
ATOM 844 C C . ARG A 1 112 ? -7.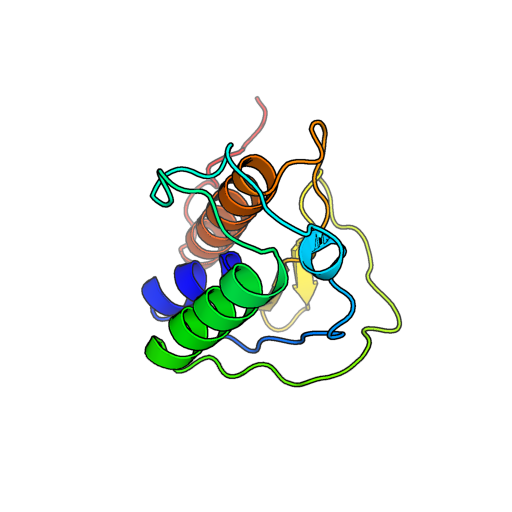070 2.158 15.470 1.00 85.62 112 ARG A C 1
ATOM 846 O O . ARG A 1 112 ? -7.964 1.786 16.226 1.00 85.62 112 ARG A O 1
ATOM 853 N N . ASN A 1 113 ? -5.929 2.673 15.927 1.00 84.06 113 ASN A N 1
ATOM 854 C CA . ASN A 1 113 ? -5.682 2.894 17.352 1.00 84.06 113 ASN A CA 1
ATOM 855 C C . ASN A 1 113 ? -6.575 4.003 17.902 1.00 84.06 113 ASN A C 1
ATOM 857 O O . ASN A 1 113 ? -7.167 3.813 18.965 1.00 84.06 113 ASN A O 1
ATOM 861 N N . ASP A 1 114 ? -6.721 5.093 17.154 1.00 80.00 114 ASP A N 1
ATOM 862 C CA . ASP A 1 114 ? -7.572 6.219 17.528 1.00 80.00 114 ASP A CA 1
ATOM 863 C C . ASP A 1 114 ? -9.040 5.776 17.627 1.00 80.00 114 ASP A C 1
ATOM 865 O O . ASP A 1 114 ? -9.685 6.002 18.652 1.00 80.00 114 ASP A O 1
ATOM 869 N N . LEU A 1 115 ? -9.532 5.009 16.644 1.00 79.00 115 LEU A N 1
ATOM 870 C CA . LEU A 1 115 ? -10.864 4.386 16.680 1.00 79.00 115 LEU A CA 1
ATOM 871 C C . LEU A 1 115 ? -11.064 3.432 17.870 1.00 79.00 115 LEU A C 1
ATOM 873 O O . LEU A 1 115 ? -12.179 3.272 18.363 1.00 79.00 115 LEU A O 1
ATOM 877 N N . ALA A 1 116 ? -9.995 2.792 18.347 1.00 82.50 116 ALA A N 1
ATOM 878 C CA . ALA A 1 116 ? -10.027 1.898 19.502 1.00 82.50 116 ALA A CA 1
ATOM 879 C C . ALA A 1 116 ? -9.853 2.626 20.852 1.00 82.50 116 ALA A C 1
ATOM 881 O O . ALA A 1 116 ? -9.781 1.961 21.889 1.00 82.50 116 ALA A O 1
ATOM 882 N N . GLY A 1 117 ? -9.734 3.961 20.862 1.00 77.38 117 GLY A N 1
ATOM 883 C CA . GLY A 1 117 ? -9.457 4.746 22.069 1.00 77.38 117 GLY A CA 1
ATOM 884 C C . GLY A 1 117 ? -8.065 4.494 22.664 1.00 77.38 117 GLY A C 1
ATOM 885 O O . GLY A 1 117 ? -7.852 4.691 23.861 1.00 77.38 117 GLY A O 1
ATOM 886 N N . GLN A 1 118 ? -7.118 4.016 21.855 1.00 70.00 118 GLN A N 1
ATOM 887 C CA . GLN A 1 118 ? -5.740 3.731 22.255 1.00 70.00 118 GLN A CA 1
ATOM 888 C C . GLN A 1 118 ? -4.827 4.886 21.836 1.00 70.00 118 GLN A C 1
ATOM 890 O O . GLN A 1 118 ? -5.048 5.521 20.813 1.00 70.00 118 GLN A O 1
ATOM 895 N N . SER A 1 119 ? -3.768 5.161 22.604 1.00 58.50 119 SER A N 1
ATOM 896 C CA . SER A 1 119 ? -2.768 6.155 22.196 1.00 58.50 119 SER A CA 1
ATOM 897 C C . SER A 1 119 ? -2.140 5.749 20.853 1.00 58.50 119 SER A C 1
ATOM 899 O O . SER A 1 119 ? -1.556 4.667 20.756 1.00 58.50 119 SER A O 1
ATOM 901 N N . GLY A 1 120 ? -2.259 6.602 19.829 1.00 57.41 120 GLY A N 1
ATOM 902 C CA . GLY A 1 120 ? -1.643 6.401 18.515 1.00 57.41 120 GLY A CA 1
ATOM 903 C C . GLY A 1 120 ? -0.130 6.140 18.581 1.00 57.41 120 GLY A C 1
ATOM 904 O O . GLY A 1 120 ? 0.551 6.551 19.522 1.00 57.41 120 GLY A O 1
ATOM 905 N N . LEU A 1 121 ? 0.408 5.450 17.565 1.00 54.38 121 LEU A N 1
ATOM 906 C CA . LEU A 1 121 ? 1.830 5.061 17.484 1.00 54.38 121 LEU A CA 1
ATOM 907 C C . LEU A 1 121 ? 2.793 6.259 17.429 1.00 54.38 121 LEU A C 1
ATOM 909 O O . LEU A 1 121 ? 3.960 6.124 17.786 1.00 54.38 121 LEU A O 1
ATOM 913 N N . TYR A 1 122 ? 2.296 7.426 17.017 1.00 46.88 122 TYR A N 1
ATOM 914 C CA . TYR A 1 122 ? 3.015 8.693 17.036 1.00 46.88 122 TYR A CA 1
ATOM 915 C C . TYR A 1 122 ? 2.277 9.682 17.944 1.00 46.88 122 TYR A C 1
ATOM 917 O O . TYR A 1 122 ? 1.507 10.512 17.477 1.00 46.88 122 TYR A O 1
ATOM 925 N N . ARG A 1 123 ? 2.529 9.635 19.255 1.00 40.62 123 ARG A N 1
ATOM 926 C CA . ARG A 1 123 ? 2.491 10.868 20.054 1.00 40.62 123 ARG A CA 1
ATOM 927 C C . ARG A 1 123 ? 3.917 11.383 20.123 1.00 40.62 123 ARG A C 1
ATOM 929 O O . ARG A 1 123 ? 4.776 10.712 20.693 1.00 40.62 123 ARG A O 1
ATOM 936 N N . ARG A 1 124 ? 4.185 12.548 19.531 1.00 37.56 124 ARG A N 1
ATOM 937 C CA . ARG A 1 124 ? 5.395 13.292 19.893 1.00 37.56 124 ARG A CA 1
ATOM 938 C C . ARG A 1 124 ? 5.332 13.588 21.395 1.00 37.56 124 ARG A C 1
ATOM 940 O O . ARG A 1 124 ? 4.271 13.963 21.896 1.00 37.56 124 ARG A O 1
ATOM 947 N N . ALA A 1 125 ? 6.448 13.340 22.077 1.00 37.22 125 ALA A N 1
ATOM 948 C CA . ALA A 1 125 ? 6.715 13.898 23.398 1.00 37.22 125 ALA A CA 1
ATOM 949 C C . ALA A 1 125 ? 6.820 15.425 23.314 1.00 37.22 125 ALA A C 1
ATOM 951 O O . ALA A 1 125 ? 7.249 15.916 22.241 1.00 37.22 125 ALA A O 1
#